Protein AF-A0A838CQZ5-F1 (afdb_monomer)

pLDDT: mean 72.67, std 13.81, range [41.72, 90.94]

Solvent-accessible surface area (backbone atoms only — not comparable to full-atom values): 7497 Å² total; per-residue (Å²): 133,86,82,81,54,63,36,74,70,50,48,55,40,47,57,55,46,54,77,74,40,78,64,41,43,58,59,57,52,49,49,49,51,43,72,65,46,50,76,65,27,34,56,50,44,56,58,45,66,74,73,49,97,62,82,73,80,78,76,72,79,88,81,94,68,66,70,45,80,54,96,91,31,32,27,27,63,72,31,49,52,31,53,54,45,9,44,50,48,21,56,76,68,72,48,93,43,44,47,67,60,30,41,52,33,42,71,71,52,60,54,59,62,46,36,38,72,73,66,66,50,72,88,77,86,130

Structure (mmCIF, N/CA/C/O backbone):
data_AF-A0A838CQZ5-F1
#
_entry.id   AF-A0A838CQZ5-F1
#
loop_
_atom_site.group_PDB
_atom_site.id
_atom_site.type_symbol
_atom_site.label_atom_id
_atom_site.label_alt_id
_atom_site.label_comp_id
_atom_site.label_asym_id
_atom_site.label_entity_id
_atom_site.label_seq_id
_atom_site.pdbx_PDB_ins_code
_atom_site.Cartn_x
_atom_site.Cartn_y
_atom_site.Cartn_z
_atom_site.occupancy
_atom_site.B_iso_or_equiv
_atom_site.auth_seq_id
_atom_site.auth_comp_id
_atom_site.auth_asym_id
_atom_site.auth_atom_id
_atom_site.pdbx_PDB_model_num
ATOM 1 N N . MET A 1 1 ? 10.682 0.689 14.415 1.00 48.06 1 MET A N 1
ATOM 2 C CA . MET A 1 1 ? 9.896 0.577 13.170 1.00 48.06 1 MET A CA 1
ATOM 3 C C . MET A 1 1 ? 8.440 0.573 13.589 1.00 48.06 1 MET A C 1
ATOM 5 O O . MET A 1 1 ? 8.114 -0.228 14.456 1.00 48.06 1 MET A O 1
ATOM 9 N N . ASN A 1 2 ? 7.620 1.506 13.105 1.00 53.88 2 ASN A N 1
ATOM 10 C CA . ASN A 1 2 ? 6.208 1.535 13.495 1.00 53.88 2 ASN A CA 1
ATOM 11 C C . ASN A 1 2 ? 5.466 0.429 12.747 1.00 53.88 2 ASN A C 1
ATOM 13 O O . ASN A 1 2 ? 5.611 0.300 11.535 1.00 53.88 2 ASN A O 1
ATOM 17 N N . GLU A 1 3 ? 4.700 -0.360 13.485 1.00 74.62 3 GLU A N 1
ATOM 18 C CA . GLU A 1 3 ? 3.813 -1.382 12.943 1.00 74.62 3 GLU A CA 1
ATOM 19 C C . GLU A 1 3 ? 2.669 -0.683 12.183 1.00 74.62 3 GLU A C 1
ATOM 21 O O . GLU A 1 3 ? 2.059 0.259 12.699 1.00 74.62 3 GLU A O 1
ATOM 26 N N . PHE A 1 4 ? 2.428 -1.063 10.926 1.00 80.00 4 PHE A N 1
ATOM 27 C CA . PHE A 1 4 ? 1.304 -0.536 10.150 1.00 80.00 4 PHE A CA 1
ATOM 28 C C . PHE A 1 4 ? 0.025 -1.233 10.607 1.00 80.00 4 PHE A C 1
ATOM 30 O O . PHE A 1 4 ? -0.015 -2.456 10.637 1.00 80.00 4 PHE A O 1
ATOM 37 N N . VAL A 1 5 ? -1.027 -0.473 10.918 1.00 85.12 5 VAL A N 1
ATOM 38 C CA . VAL A 1 5 ? -2.341 -1.049 11.230 1.00 85.12 5 VAL A CA 1
ATOM 39 C C . VAL A 1 5 ? -3.172 -1.093 9.951 1.00 85.12 5 VAL A C 1
ATOM 41 O O . VAL A 1 5 ? -3.576 -0.053 9.421 1.00 85.12 5 VAL A O 1
ATOM 44 N N . LEU A 1 6 ? -3.401 -2.305 9.448 1.00 88.75 6 LEU A N 1
ATOM 45 C CA . LEU A 1 6 ? -4.124 -2.561 8.203 1.00 88.75 6 LEU A CA 1
ATOM 46 C C . LEU A 1 6 ? -5.618 -2.842 8.434 1.00 88.75 6 LEU A C 1
ATOM 48 O O . LEU A 1 6 ? -6.008 -3.399 9.464 1.00 88.75 6 LEU A O 1
ATOM 52 N N . THR A 1 7 ? -6.453 -2.515 7.442 1.00 87.94 7 THR A N 1
ATOM 53 C CA . THR A 1 7 ? -7.850 -2.988 7.395 1.00 87.94 7 THR A CA 1
ATOM 54 C C . THR A 1 7 ? -7.910 -4.501 7.170 1.00 87.94 7 THR A C 1
ATOM 56 O O . THR A 1 7 ? -6.975 -5.096 6.634 1.00 87.94 7 THR A O 1
ATOM 59 N N . ASP A 1 8 ? -9.029 -5.144 7.513 1.00 88.62 8 ASP A N 1
ATOM 60 C CA . ASP A 1 8 ? -9.188 -6.594 7.311 1.00 88.62 8 ASP A CA 1
ATOM 61 C C . ASP A 1 8 ? -9.100 -7.001 5.833 1.00 88.62 8 ASP A C 1
ATOM 63 O O . ASP A 1 8 ? -8.509 -8.025 5.498 1.00 88.62 8 ASP A O 1
ATOM 67 N N . ARG A 1 9 ? -9.596 -6.152 4.928 1.00 85.44 9 ARG A N 1
ATOM 68 C CA . ARG A 1 9 ? -9.428 -6.312 3.476 1.00 85.44 9 ARG A CA 1
ATOM 69 C C . ARG A 1 9 ? -7.954 -6.341 3.082 1.00 85.44 9 ARG A C 1
ATOM 71 O O . ARG A 1 9 ? -7.513 -7.220 2.343 1.00 85.44 9 ARG A O 1
ATOM 78 N N . MET A 1 10 ? -7.186 -5.393 3.607 1.00 89.38 10 MET A N 1
ATOM 79 C CA . MET A 1 10 ? -5.774 -5.263 3.290 1.00 89.38 10 MET A CA 1
ATOM 80 C C . MET A 1 10 ? -4.971 -6.432 3.882 1.00 89.38 10 MET A C 1
ATOM 82 O O . MET A 1 10 ? -4.096 -6.965 3.206 1.00 89.38 10 MET A O 1
ATOM 86 N N . LYS A 1 11 ? -5.344 -6.942 5.064 1.00 90.94 11 LYS A N 1
ATOM 87 C CA . LYS A 1 11 ? -4.786 -8.192 5.616 1.00 90.94 11 LYS A CA 1
ATOM 88 C C . LYS A 1 11 ? -5.027 -9.391 4.695 1.00 90.94 11 LYS A C 1
ATOM 90 O O . LYS A 1 11 ? -4.088 -10.131 4.420 1.00 90.94 11 LYS A O 1
ATOM 95 N N . VAL A 1 12 ? -6.231 -9.543 4.134 1.00 90.19 12 VAL A N 1
ATOM 96 C CA . VAL A 1 12 ? -6.527 -10.614 3.159 1.00 90.19 12 VAL A CA 1
ATOM 97 C C . VAL A 1 12 ? -5.640 -10.506 1.913 1.00 90.19 12 VAL A C 1
ATOM 99 O O . VAL A 1 12 ? -5.157 -11.521 1.407 1.00 90.19 12 VAL A O 1
ATOM 102 N N . VAL A 1 13 ? -5.389 -9.293 1.410 1.00 90.12 13 VAL A N 1
ATOM 103 C CA . VAL A 1 13 ? -4.448 -9.081 0.296 1.00 90.12 13 VAL A CA 1
ATOM 104 C C . VAL A 1 13 ? -3.021 -9.476 0.696 1.00 90.12 13 VAL A C 1
ATOM 106 O O . VAL A 1 13 ? -2.360 -10.188 -0.061 1.00 90.12 13 VAL A O 1
ATOM 109 N N . MET A 1 14 ? -2.557 -9.083 1.887 1.00 90.25 14 MET A N 1
ATOM 110 C CA . MET A 1 14 ? -1.230 -9.459 2.394 1.00 90.25 14 MET A CA 1
ATOM 111 C C . MET A 1 14 ? -1.084 -10.981 2.536 1.00 90.25 14 MET A C 1
ATOM 113 O O . MET A 1 14 ? -0.067 -11.540 2.130 1.00 90.25 14 MET A O 1
ATOM 117 N N . GLU A 1 15 ? -2.118 -11.685 3.001 1.00 89.56 15 GLU A N 1
ATOM 118 C CA . GLU A 1 15 ? -2.133 -13.152 3.042 1.00 89.56 15 GLU A CA 1
ATOM 119 C C . GLU A 1 15 ? -2.042 -13.787 1.645 1.00 89.56 15 GLU A C 1
ATOM 121 O O . GLU A 1 15 ? -1.377 -14.812 1.470 1.00 89.56 15 GLU A O 1
ATOM 126 N N . ARG A 1 16 ? -2.704 -13.209 0.629 1.00 89.25 16 ARG A N 1
ATOM 127 C CA . ARG A 1 16 ? -2.587 -13.681 -0.765 1.00 89.25 16 ARG A CA 1
ATOM 128 C C . ARG A 1 16 ? -1.175 -13.483 -1.308 1.00 89.25 16 ARG A C 1
ATOM 130 O O . ARG A 1 16 ? -0.650 -14.401 -1.936 1.00 89.25 16 ARG A O 1
ATOM 137 N N . LEU A 1 17 ? -0.569 -12.329 -1.032 1.00 88.06 17 LEU A N 1
ATOM 138 C CA . LEU A 1 17 ? 0.809 -12.015 -1.408 1.00 88.06 17 LEU A CA 1
ATOM 139 C C . LEU A 1 17 ? 1.801 -12.979 -0.751 1.00 88.06 17 LEU A C 1
ATOM 141 O O . LEU A 1 17 ? 2.639 -13.550 -1.445 1.00 88.06 17 LEU A O 1
ATOM 145 N N . HIS A 1 18 ? 1.637 -13.240 0.549 1.00 85.25 18 HIS A N 1
ATOM 146 C CA . HIS A 1 18 ? 2.492 -14.151 1.312 1.00 85.25 18 HIS A CA 1
ATOM 147 C C . HIS A 1 18 ? 2.541 -15.569 0.725 1.00 85.25 18 HIS A C 1
ATOM 149 O O . HIS A 1 18 ? 3.566 -16.239 0.783 1.00 85.25 18 HIS A O 1
ATOM 155 N N . ARG A 1 19 ? 1.436 -16.038 0.130 1.00 84.25 19 ARG A N 1
ATOM 156 C CA . ARG A 1 19 ? 1.372 -17.359 -0.518 1.00 84.25 19 ARG A CA 1
ATOM 157 C C . ARG A 1 19 ? 2.061 -17.417 -1.884 1.00 84.25 19 ARG A C 1
ATOM 159 O O . ARG A 1 19 ? 2.230 -18.513 -2.412 1.00 84.25 19 ARG A O 1
ATOM 166 N N . ARG A 1 20 ? 2.373 -16.272 -2.494 1.00 79.25 20 ARG A N 1
ATOM 167 C CA . ARG A 1 20 ? 2.824 -16.170 -3.894 1.00 79.25 20 ARG A CA 1
ATOM 168 C C . ARG A 1 20 ? 4.266 -15.715 -4.034 1.00 79.25 20 ARG A C 1
ATOM 170 O O . ARG A 1 20 ? 4.906 -16.079 -5.015 1.00 79.25 20 ARG A O 1
ATOM 177 N N . THR A 1 21 ? 4.760 -14.919 -3.094 1.00 77.56 21 THR A N 1
ATOM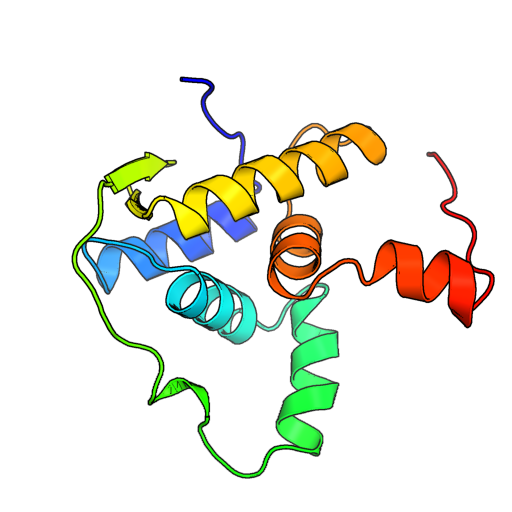 178 C CA . THR A 1 21 ? 6.116 -14.378 -3.138 1.00 77.56 21 THR A CA 1
ATOM 179 C C . THR A 1 21 ? 6.685 -14.224 -1.736 1.00 77.56 21 THR A C 1
ATOM 181 O O . THR A 1 21 ? 5.967 -13.897 -0.791 1.00 77.56 21 THR A O 1
ATOM 184 N N . GLU A 1 22 ? 7.993 -14.433 -1.612 1.00 77.56 22 GLU A N 1
ATOM 185 C CA . GLU A 1 22 ? 8.722 -14.122 -0.384 1.00 77.56 22 GLU A CA 1
ATOM 186 C C . GLU A 1 22 ? 8.892 -12.612 -0.206 1.00 77.56 22 GLU A C 1
ATOM 188 O O . GLU A 1 22 ? 8.859 -12.142 0.927 1.00 77.56 22 GLU A O 1
ATOM 193 N N . VAL A 1 23 ? 9.017 -11.862 -1.311 1.00 76.44 23 VAL A N 1
ATOM 194 C CA . VAL A 1 23 ? 9.210 -10.405 -1.329 1.00 76.44 23 VAL A CA 1
ATOM 195 C C . VAL A 1 23 ? 8.146 -9.740 -2.194 1.00 76.44 23 VAL A C 1
ATOM 197 O O . VAL A 1 23 ? 7.981 -10.050 -3.376 1.00 76.44 23 VAL A O 1
ATOM 200 N N . VAL A 1 24 ? 7.419 -8.798 -1.609 1.00 81.38 24 VAL A N 1
ATOM 201 C CA . VAL A 1 24 ? 6.410 -7.996 -2.293 1.00 81.38 24 VAL A CA 1
ATOM 202 C C . VAL A 1 24 ? 7.048 -6.733 -2.853 1.00 81.38 24 VAL A C 1
ATOM 204 O O . VAL A 1 24 ? 7.706 -5.975 -2.141 1.00 81.38 24 VAL A O 1
ATOM 207 N N . THR A 1 25 ? 6.813 -6.516 -4.142 1.00 78.06 25 THR A N 1
ATOM 208 C CA . THR A 1 25 ? 7.162 -5.298 -4.876 1.00 78.06 25 THR A CA 1
ATOM 209 C C . THR A 1 25 ? 5.900 -4.455 -5.110 1.00 78.06 25 THR A C 1
ATOM 211 O O . THR A 1 25 ? 4.785 -4.993 -5.020 1.00 78.06 25 THR A O 1
ATOM 214 N N . PRO A 1 26 ? 6.021 -3.167 -5.495 1.00 77.12 26 PRO A N 1
ATOM 215 C CA . PRO A 1 26 ? 4.864 -2.292 -5.699 1.00 77.12 26 PRO A CA 1
ATOM 216 C C . PRO A 1 26 ? 3.870 -2.843 -6.718 1.00 77.12 26 PRO A C 1
ATOM 218 O O . PRO A 1 26 ? 2.659 -2.700 -6.574 1.00 77.12 26 PRO A O 1
ATOM 221 N N . MET A 1 27 ? 4.391 -3.524 -7.736 1.00 76.31 27 MET A N 1
ATOM 222 C CA . MET A 1 27 ? 3.585 -4.077 -8.811 1.00 76.31 27 MET A CA 1
ATOM 223 C C . MET A 1 27 ? 2.831 -5.339 -8.402 1.00 76.31 27 MET A C 1
ATOM 225 O O . MET A 1 27 ? 1.671 -5.490 -8.783 1.00 76.31 27 MET A O 1
ATOM 229 N N . PHE A 1 28 ? 3.437 -6.219 -7.597 1.00 78.69 28 PHE A N 1
ATOM 230 C CA . PHE A 1 28 ? 2.709 -7.356 -7.029 1.00 78.69 28 PHE A CA 1
ATOM 231 C C . PHE A 1 28 ? 1.624 -6.891 -6.061 1.00 78.69 28 PHE A C 1
ATOM 233 O O . PHE A 1 28 ? 0.505 -7.401 -6.112 1.00 78.69 28 PHE A O 1
ATOM 240 N N . LEU A 1 29 ? 1.929 -5.884 -5.237 1.00 84.19 29 LEU A N 1
ATOM 241 C CA . LEU A 1 29 ? 0.953 -5.270 -4.344 1.00 84.19 29 LEU A CA 1
ATOM 242 C C . LEU A 1 29 ? -0.216 -4.668 -5.132 1.00 84.19 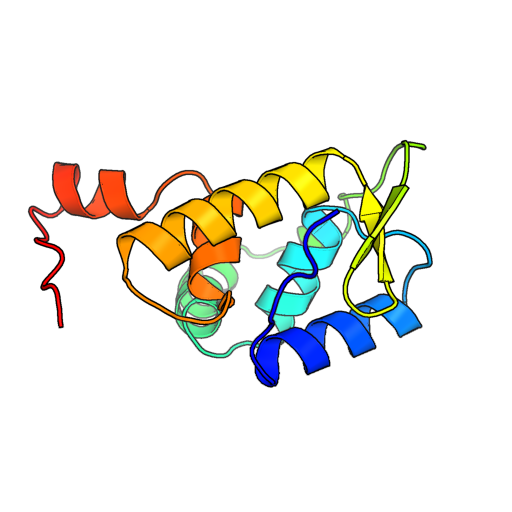29 LEU A C 1
ATOM 244 O O . LEU A 1 29 ? -1.367 -5.001 -4.858 1.00 84.19 29 LEU A O 1
ATOM 248 N N . PHE A 1 30 ? 0.070 -3.848 -6.148 1.00 83.38 30 PHE A N 1
ATOM 249 C CA . PHE A 1 30 ? -0.956 -3.272 -7.017 1.00 83.38 30 PHE A CA 1
ATOM 250 C C . PHE A 1 30 ? -1.813 -4.354 -7.670 1.00 83.38 30 PHE A C 1
ATOM 252 O O . PHE A 1 30 ? -3.035 -4.266 -7.630 1.00 83.38 30 PHE A O 1
ATOM 259 N N . HIS A 1 31 ? -1.187 -5.397 -8.220 1.00 81.69 31 HIS A N 1
ATOM 260 C CA . HIS A 1 31 ? -1.900 -6.500 -8.849 1.00 81.69 31 HIS A CA 1
ATOM 261 C C . HIS A 1 31 ? -2.854 -7.205 -7.872 1.00 81.69 31 HIS A C 1
ATOM 263 O O . HIS A 1 31 ? -4.013 -7.417 -8.207 1.00 81.69 31 HIS A O 1
ATOM 269 N N . GLU A 1 32 ? -2.426 -7.552 -6.657 1.00 86.38 32 GLU A N 1
ATOM 270 C CA . GLU A 1 32 ? -3.296 -8.269 -5.711 1.00 86.38 32 GLU A CA 1
ATOM 271 C C . GLU A 1 32 ? -4.422 -7.402 -5.123 1.00 86.38 32 GLU A C 1
ATOM 273 O O . GLU A 1 32 ? -5.494 -7.938 -4.818 1.00 86.38 32 GLU A O 1
ATOM 278 N N . ILE A 1 33 ? -4.213 -6.085 -4.994 1.00 86.56 33 ILE A N 1
ATOM 279 C CA . ILE A 1 33 ? -5.282 -5.127 -4.658 1.00 86.56 33 ILE A CA 1
ATOM 280 C C . ILE A 1 33 ? -6.245 -4.990 -5.849 1.00 86.56 33 ILE A C 1
ATOM 282 O O . ILE A 1 33 ? -7.459 -5.068 -5.684 1.00 86.56 33 ILE A O 1
ATOM 286 N N . TYR A 1 34 ? -5.716 -4.879 -7.070 1.00 83.25 34 TYR A N 1
ATOM 287 C CA . TYR A 1 34 ? -6.500 -4.810 -8.303 1.00 83.25 34 TYR A CA 1
ATOM 288 C C . TYR A 1 34 ? -7.402 -6.035 -8.495 1.00 83.25 34 TYR A C 1
ATOM 290 O O . TYR A 1 34 ? -8.586 -5.896 -8.802 1.00 83.25 34 TYR A O 1
ATOM 298 N N . GLN A 1 35 ? -6.860 -7.239 -8.282 1.00 79.62 35 GLN A N 1
ATOM 299 C CA . GLN A 1 35 ? -7.607 -8.494 -8.410 1.00 79.62 35 GLN A CA 1
ATOM 300 C C . GLN A 1 35 ? -8.678 -8.672 -7.333 1.00 79.62 35 GLN A C 1
ATOM 302 O O . GLN A 1 35 ? -9.625 -9.423 -7.546 1.00 79.62 35 GLN A O 1
ATOM 307 N N . GLU A 1 36 ? -8.560 -7.997 -6.186 1.00 81.69 36 GLU A N 1
ATOM 308 C CA . GLU A 1 36 ? -9.626 -8.002 -5.185 1.00 81.69 36 GLU A CA 1
ATOM 309 C C . GLU A 1 36 ? -10.928 -7.413 -5.746 1.00 81.69 36 GLU A C 1
ATOM 311 O O . GLU A 1 36 ? -12.009 -7.883 -5.402 1.00 81.69 36 GLU A O 1
ATOM 316 N N . GLY A 1 37 ? -10.821 -6.416 -6.636 1.00 72.38 37 GLY A N 1
ATOM 317 C CA . GLY A 1 37 ? -11.947 -5.886 -7.401 1.00 72.38 37 GLY A CA 1
ATOM 318 C C . GLY A 1 37 ? -13.030 -5.210 -6.557 1.00 72.38 37 GLY A C 1
ATOM 319 O O . GLY A 1 37 ? -14.182 -5.162 -6.983 1.00 72.38 37 GLY A O 1
ATOM 320 N N . THR A 1 38 ? -12.689 -4.700 -5.371 1.00 75.31 38 THR A N 1
ATOM 321 C CA . THR A 1 38 ? -13.608 -3.939 -4.513 1.00 75.31 38 THR A CA 1
ATOM 322 C C . THR A 1 38 ? -13.044 -2.549 -4.184 1.00 75.31 38 THR A C 1
ATOM 324 O O . THR A 1 38 ? -11.906 -2.229 -4.537 1.00 75.31 38 THR A O 1
ATOM 327 N N . GLY A 1 39 ? -13.857 -1.680 -3.570 1.00 77.56 39 GLY A N 1
ATOM 328 C CA . GLY A 1 39 ? -13.453 -0.309 -3.233 1.00 77.56 39 GLY A CA 1
ATOM 329 C C . GLY A 1 39 ? -13.021 0.492 -4.469 1.00 77.56 39 GLY A C 1
ATOM 330 O O . GLY A 1 39 ? -13.607 0.344 -5.541 1.00 77.56 39 GLY A O 1
ATOM 331 N N . ILE A 1 40 ? -11.957 1.292 -4.339 1.00 73.62 40 ILE A N 1
ATOM 332 C CA . ILE A 1 40 ? -11.395 2.083 -5.451 1.00 73.62 40 ILE A CA 1
ATOM 333 C C . ILE A 1 40 ? -10.961 1.198 -6.632 1.00 73.62 40 ILE A C 1
ATOM 335 O O . ILE A 1 40 ? -11.032 1.604 -7.790 1.00 73.62 40 ILE A O 1
ATOM 339 N N . CYS A 1 41 ? -10.538 -0.042 -6.366 1.00 75.56 41 CYS A N 1
ATOM 340 C CA . CYS A 1 41 ? -10.085 -0.948 -7.411 1.00 75.56 41 CYS A CA 1
ATOM 341 C C . CYS A 1 41 ? -11.231 -1.521 -8.239 1.00 75.56 41 CYS A C 1
ATOM 343 O O . CYS A 1 41 ? -10.985 -1.869 -9.387 1.00 75.56 41 CYS A O 1
ATOM 345 N N . ALA A 1 42 ? -12.470 -1.554 -7.738 1.00 73.44 42 ALA A N 1
ATOM 346 C CA . ALA A 1 42 ? -13.628 -1.869 -8.578 1.00 73.44 42 ALA A CA 1
ATOM 347 C C . ALA A 1 42 ? -13.805 -0.821 -9.690 1.00 73.44 42 ALA A C 1
ATOM 349 O O . ALA A 1 42 ? -14.024 -1.174 -10.849 1.00 73.44 42 ALA A O 1
ATOM 350 N N . GLU A 1 43 ? -13.652 0.459 -9.341 1.00 71.44 43 GLU A N 1
ATOM 351 C CA . GLU A 1 43 ? -13.758 1.589 -10.271 1.00 71.44 43 GLU A CA 1
ATOM 352 C C . GLU A 1 43 ? -12.591 1.599 -11.267 1.00 71.44 43 GLU A C 1
ATOM 354 O O . GLU A 1 43 ? -12.798 1.678 -12.480 1.00 71.44 43 GLU A O 1
ATOM 359 N N . VAL A 1 44 ? -11.361 1.436 -10.767 1.00 73.00 44 VAL A N 1
ATOM 360 C CA . VAL A 1 44 ? -10.147 1.364 -11.597 1.00 73.00 44 VAL A CA 1
ATOM 361 C C . VAL A 1 44 ? -10.188 0.157 -12.534 1.00 73.00 44 VAL A C 1
ATOM 363 O O . VAL A 1 44 ? -9.833 0.282 -13.702 1.00 73.00 44 VAL A O 1
ATOM 366 N N . LYS A 1 45 ? -10.660 -1.001 -12.064 1.00 73.12 45 LYS A N 1
ATOM 367 C CA . LYS A 1 45 ? -10.817 -2.211 -12.879 1.00 73.12 45 LYS A CA 1
ATOM 368 C C . LYS A 1 45 ? -11.815 -2.008 -14.008 1.00 73.12 45 LYS A C 1
ATOM 370 O O . LYS A 1 45 ? -11.515 -2.369 -15.139 1.00 73.12 45 LYS A O 1
ATOM 375 N N . TRP A 1 46 ? -12.950 -1.365 -13.736 1.00 65.94 46 TRP A N 1
ATOM 376 C CA . TRP A 1 46 ? -13.918 -0.994 -14.771 1.00 65.94 46 TRP A CA 1
ATOM 377 C C . TRP A 1 46 ? -13.302 -0.094 -15.850 1.00 65.94 46 TRP A C 1
ATOM 379 O O . TRP A 1 46 ? -13.519 -0.309 -17.043 1.00 65.94 46 TRP A O 1
ATOM 389 N N . LEU A 1 47 ? -12.506 0.896 -15.437 1.00 67.00 47 LEU A N 1
ATOM 390 C CA . LEU A 1 47 ? -11.835 1.820 -16.348 1.00 67.00 47 LEU A CA 1
ATOM 391 C C . LEU A 1 47 ? -10.756 1.118 -17.189 1.00 67.00 47 LEU A C 1
ATOM 393 O O . LEU A 1 47 ? -10.716 1.299 -18.405 1.00 67.00 47 LEU A O 1
ATOM 397 N N . ILE A 1 48 ? -9.900 0.317 -16.548 1.00 67.19 48 ILE A N 1
ATOM 398 C CA . ILE A 1 48 ? -8.746 -0.341 -17.171 1.00 67.19 48 ILE A CA 1
ATOM 399 C C . ILE A 1 48 ? -9.179 -1.531 -18.032 1.00 67.19 48 ILE A C 1
ATOM 401 O O . ILE A 1 48 ? -8.824 -1.559 -19.206 1.00 67.19 48 ILE A O 1
ATOM 405 N N . ASP A 1 49 ? -9.966 -2.480 -17.516 1.00 66.50 49 ASP A N 1
ATOM 406 C CA . ASP A 1 49 ? -10.381 -3.669 -18.286 1.00 66.50 49 ASP A CA 1
ATOM 407 C C . ASP A 1 49 ? -11.274 -3.290 -19.485 1.00 66.50 49 ASP A C 1
ATOM 409 O O . ASP A 1 49 ? -11.289 -3.990 -20.494 1.00 66.50 49 ASP A O 1
ATOM 413 N N . GLY A 1 50 ? -11.983 -2.155 -19.416 1.00 60.84 50 GLY A N 1
ATOM 414 C CA . GLY A 1 50 ? -12.745 -1.611 -20.545 1.00 60.84 50 GLY A CA 1
ATOM 415 C C . GLY A 1 50 ? -11.888 -0.997 -21.664 1.00 60.84 50 GLY A C 1
ATOM 416 O O . GLY A 1 50 ? -12.383 -0.840 -22.779 1.00 60.84 50 GLY A O 1
ATOM 417 N N . HIS A 1 51 ? -10.622 -0.653 -21.394 1.00 55.19 51 HIS A N 1
ATOM 418 C CA . HIS A 1 51 ? -9.746 0.081 -22.325 1.00 55.19 51 HIS A CA 1
ATOM 419 C C . HIS A 1 51 ? -8.418 -0.627 -22.639 1.00 55.19 51 HIS A C 1
ATOM 421 O O . HIS A 1 51 ? -7.748 -0.262 -23.607 1.00 55.19 51 HIS A O 1
ATOM 427 N N . VAL A 1 52 ? -8.021 -1.635 -21.860 1.00 53.84 52 VAL A N 1
ATOM 428 C CA . VAL A 1 52 ? -6.739 -2.335 -21.991 1.00 53.84 52 VAL A CA 1
ATOM 429 C C . VAL A 1 52 ? -6.998 -3.792 -22.365 1.00 53.84 52 VAL A C 1
ATOM 431 O O . VAL A 1 52 ? -7.412 -4.606 -21.551 1.00 53.84 52 VAL A O 1
ATOM 434 N N . ASN A 1 53 ? -6.731 -4.131 -23.627 1.00 53.03 53 ASN A N 1
ATOM 435 C CA . ASN A 1 53 ? -7.084 -5.423 -24.230 1.00 53.03 53 ASN A CA 1
ATOM 436 C C . ASN A 1 53 ? -6.001 -6.513 -24.042 1.00 53.03 53 ASN A C 1
ATOM 438 O O . ASN A 1 53 ? -5.943 -7.486 -24.791 1.00 53.03 53 ASN A O 1
ATOM 442 N N . THR A 1 54 ? -5.082 -6.329 -23.088 1.00 52.59 54 THR A N 1
ATOM 443 C CA . THR A 1 54 ? -3.931 -7.220 -22.865 1.00 52.59 54 THR A CA 1
ATOM 444 C C . THR A 1 54 ? -3.610 -7.363 -21.385 1.00 52.59 54 THR A C 1
ATOM 446 O O . THR A 1 54 ? -3.725 -6.405 -20.627 1.00 52.59 54 THR A O 1
ATOM 449 N N . ASP A 1 55 ? -3.133 -8.544 -20.991 1.00 58.38 55 ASP A N 1
ATOM 450 C CA . ASP A 1 55 ? -2.733 -8.877 -19.620 1.00 58.38 55 ASP A CA 1
ATOM 451 C C . ASP A 1 55 ? -1.377 -8.233 -19.268 1.00 58.38 55 ASP A C 1
ATOM 453 O O . ASP A 1 55 ? -0.324 -8.873 -19.234 1.00 58.38 55 ASP A O 1
ATOM 457 N N . TRP A 1 56 ? -1.425 -6.913 -19.089 1.00 57.00 56 TRP A N 1
ATOM 458 C CA . TRP A 1 56 ? -0.301 -6.001 -18.860 1.00 57.00 56 TRP A CA 1
ATOM 459 C C . TRP A 1 56 ? 0.489 -6.322 -17.581 1.00 57.00 56 TRP A C 1
ATOM 461 O O . TRP A 1 56 ? 1.645 -5.925 -17.447 1.00 57.00 56 TRP A O 1
ATOM 471 N N . SER A 1 57 ? -0.111 -7.088 -16.665 1.00 55.22 57 SER A N 1
ATOM 472 C CA . SER A 1 57 ? 0.467 -7.483 -15.378 1.00 55.22 57 SER A CA 1
ATOM 473 C C . SER A 1 57 ? 1.690 -8.413 -15.492 1.00 55.22 57 SER A C 1
ATOM 475 O O . SER A 1 57 ? 2.475 -8.542 -14.555 1.00 55.22 57 SER A O 1
ATOM 477 N N . LYS A 1 58 ? 1.891 -9.046 -16.654 1.00 51.78 58 LYS A N 1
ATOM 478 C CA . LYS A 1 58 ? 2.888 -10.110 -16.868 1.00 51.78 58 LYS A CA 1
ATOM 479 C C . LYS A 1 58 ? 4.347 -9.648 -16.948 1.00 51.78 58 LYS A C 1
ATOM 481 O O . LYS A 1 58 ? 5.240 -10.489 -16.948 1.00 51.78 58 LYS A O 1
ATOM 486 N N . HIS A 1 59 ? 4.608 -8.345 -17.028 1.00 48.31 59 HIS A N 1
ATOM 487 C CA . HIS A 1 59 ? 5.935 -7.799 -17.356 1.00 48.31 59 HIS A CA 1
ATOM 488 C C . HIS A 1 59 ? 6.675 -7.153 -16.172 1.00 48.31 59 HIS A C 1
ATOM 490 O O . HIS A 1 59 ? 7.636 -6.418 -16.373 1.00 48.31 59 HIS A O 1
ATOM 496 N N . LEU A 1 60 ? 6.225 -7.382 -14.938 1.00 52.47 60 LEU A N 1
ATOM 497 C CA . LEU A 1 60 ? 6.513 -6.485 -13.812 1.00 52.47 60 LEU A CA 1
ATOM 498 C C . LEU A 1 60 ? 7.545 -7.010 -12.803 1.00 52.47 60 LEU A C 1
ATOM 500 O O . LEU A 1 60 ? 7.450 -6.716 -11.613 1.00 52.47 60 LEU A O 1
ATOM 504 N N . ILE A 1 61 ? 8.533 -7.779 -13.255 1.00 49.19 61 ILE A N 1
ATOM 505 C CA . ILE A 1 61 ? 9.529 -8.390 -12.367 1.00 49.19 61 ILE A CA 1
ATOM 506 C C . ILE A 1 61 ? 10.919 -7.889 -12.755 1.00 49.19 61 ILE A C 1
ATOM 508 O O . ILE A 1 61 ? 11.369 -8.247 -13.837 1.00 49.19 61 ILE A O 1
ATOM 512 N N . ASP A 1 62 ? 11.580 -7.105 -11.885 1.00 47.94 62 ASP A N 1
ATOM 513 C CA . ASP A 1 62 ? 12.981 -7.386 -11.520 1.00 47.94 62 ASP A CA 1
ATOM 514 C C . ASP A 1 62 ? 13.566 -6.575 -10.332 1.00 47.94 62 ASP A C 1
ATOM 516 O O . ASP A 1 62 ? 13.214 -5.410 -10.105 1.00 47.94 62 ASP A O 1
ATOM 520 N N . ASN A 1 63 ? 14.590 -7.203 -9.731 1.00 45.59 63 ASN A N 1
ATOM 521 C CA . ASN A 1 63 ? 15.692 -6.757 -8.854 1.00 45.59 63 ASN A CA 1
ATOM 522 C C . ASN A 1 63 ? 15.633 -7.027 -7.338 1.00 45.59 63 ASN A C 1
ATOM 524 O O . ASN A 1 63 ? 14.708 -6.628 -6.632 1.00 45.59 63 ASN A O 1
ATOM 528 N N . GLU A 1 64 ? 16.737 -7.617 -6.856 1.00 50.56 64 GLU A N 1
ATOM 529 C CA . GLU A 1 64 ? 17.121 -7.777 -5.450 1.00 50.56 64 GLU A CA 1
ATOM 530 C C . GLU A 1 64 ? 17.275 -6.421 -4.756 1.00 50.56 64 GLU A C 1
ATOM 532 O O . GLU A 1 64 ? 17.912 -5.496 -5.271 1.00 50.56 64 GLU A O 1
ATOM 537 N N . ARG A 1 65 ? 16.673 -6.299 -3.573 1.00 62.84 65 ARG A N 1
ATOM 538 C CA . ARG A 1 65 ? 16.628 -5.074 -2.770 1.00 62.84 65 ARG A CA 1
ATOM 539 C C . ARG A 1 65 ? 16.602 -5.438 -1.291 1.00 62.84 65 ARG A C 1
ATOM 541 O O . ARG A 1 65 ? 16.256 -6.561 -0.934 1.00 62.84 65 ARG A O 1
ATOM 548 N N . GLU A 1 66 ? 16.944 -4.482 -0.432 1.00 69.12 66 GLU A N 1
ATOM 549 C CA . GLU A 1 66 ? 16.660 -4.599 1.000 1.00 69.12 66 GLU A CA 1
ATOM 550 C C . GLU A 1 66 ? 15.161 -4.829 1.231 1.00 69.12 66 GLU A C 1
ATOM 552 O O . GLU A 1 66 ? 14.324 -4.351 0.458 1.00 69.12 66 GLU A O 1
ATOM 557 N N . VAL A 1 67 ? 14.836 -5.588 2.281 1.00 73.69 67 VAL A N 1
ATOM 558 C CA . VAL A 1 67 ? 13.470 -6.022 2.579 1.00 73.69 67 VAL A CA 1
ATOM 559 C C . VAL A 1 67 ? 13.092 -5.782 4.036 1.00 73.69 67 VAL A C 1
ATOM 561 O O . VAL A 1 67 ? 13.895 -5.972 4.950 1.00 73.69 67 VAL A O 1
ATOM 564 N N . TRP A 1 68 ? 11.833 -5.420 4.258 1.00 79.62 68 TRP A N 1
ATOM 565 C CA . TRP A 1 68 ? 11.256 -5.124 5.570 1.00 79.62 68 TRP A CA 1
ATOM 566 C C . TRP A 1 68 ? 10.017 -5.972 5.814 1.00 79.62 68 TRP A C 1
ATOM 568 O O . TRP A 1 68 ? 9.261 -6.226 4.887 1.00 79.62 68 TRP A O 1
ATOM 578 N N . ARG A 1 69 ? 9.765 -6.387 7.061 1.00 80.69 69 ARG A N 1
ATOM 579 C CA . ARG A 1 69 ? 8.568 -7.171 7.400 1.00 80.69 69 ARG A CA 1
ATOM 580 C C . ARG A 1 69 ? 7.399 -6.262 7.789 1.00 80.69 69 ARG A C 1
ATOM 582 O O . ARG A 1 69 ? 7.512 -5.514 8.757 1.00 80.69 69 ARG A O 1
ATOM 589 N N . VAL A 1 70 ? 6.277 -6.390 7.086 1.00 77.50 70 VAL A N 1
ATOM 590 C CA . VAL A 1 70 ? 4.993 -5.735 7.377 1.00 77.50 70 VAL A CA 1
ATOM 591 C C . VAL A 1 70 ? 3.901 -6.802 7.380 1.00 77.50 70 VAL A C 1
ATOM 593 O O . VAL A 1 70 ? 3.736 -7.502 6.385 1.00 77.50 70 VAL A O 1
ATOM 596 N N . GLU A 1 71 ? 3.188 -6.963 8.502 1.00 80.31 71 GLU A N 1
ATOM 597 C CA . GLU A 1 71 ? 2.078 -7.933 8.649 1.00 80.31 71 GLU A CA 1
ATOM 598 C C . GLU A 1 71 ? 2.459 -9.350 8.172 1.00 80.31 71 GLU A C 1
ATOM 600 O O . GLU A 1 71 ? 1.754 -10.017 7.421 1.00 80.31 71 GLU A O 1
ATOM 605 N N . GLY A 1 72 ? 3.657 -9.797 8.565 1.00 77.69 72 GLY A N 1
ATOM 606 C CA . GLY A 1 72 ? 4.191 -11.116 8.213 1.00 77.69 72 GLY A CA 1
ATOM 607 C C . GLY A 1 72 ? 4.855 -11.220 6.834 1.00 77.69 72 GLY A C 1
ATOM 608 O O . GLY A 1 72 ? 5.583 -12.187 6.604 1.00 77.69 72 GLY A O 1
ATOM 609 N N . VAL A 1 73 ? 4.717 -10.222 5.960 1.00 77.75 73 VAL A N 1
ATOM 610 C CA . VAL A 1 73 ? 5.220 -10.237 4.575 1.00 77.75 73 VAL A CA 1
ATOM 611 C C . VAL A 1 73 ? 6.479 -9.384 4.431 1.00 77.75 73 VAL A C 1
ATOM 613 O O . VAL A 1 73 ? 6.559 -8.319 5.036 1.00 77.75 73 VAL A O 1
ATOM 616 N N . LEU A 1 74 ? 7.471 -9.833 3.653 1.00 82.44 74 LEU A N 1
ATOM 617 C CA . LEU A 1 74 ? 8.635 -9.003 3.332 1.00 82.44 74 LEU A CA 1
ATOM 618 C C . LEU A 1 74 ? 8.299 -8.087 2.147 1.00 82.44 74 LEU A C 1
ATOM 620 O O . LEU A 1 74 ? 7.770 -8.557 1.145 1.00 82.44 74 LEU A O 1
ATOM 624 N N . ILE A 1 75 ? 8.595 -6.795 2.248 1.00 80.44 75 ILE A N 1
ATOM 625 C CA . ILE A 1 75 ? 8.373 -5.781 1.207 1.00 80.44 75 ILE A CA 1
ATOM 626 C C . ILE A 1 75 ? 9.691 -5.066 0.891 1.00 80.44 75 ILE A C 1
ATOM 628 O O . ILE A 1 75 ? 10.508 -4.887 1.794 1.00 80.44 75 ILE A O 1
ATOM 632 N N . ASP A 1 76 ? 9.911 -4.661 -0.360 1.00 77.19 76 ASP A N 1
ATOM 633 C CA . ASP A 1 76 ? 11.112 -3.908 -0.758 1.00 77.19 76 ASP A CA 1
ATOM 634 C C . ASP A 1 76 ? 11.035 -2.406 -0.402 1.00 77.19 76 ASP A C 1
ATOM 636 O O . ASP A 1 76 ? 9.998 -1.896 0.028 1.00 77.19 76 ASP A O 1
ATOM 640 N N . SER A 1 77 ? 12.146 -1.680 -0.574 1.00 75.25 77 SER A N 1
ATOM 641 C CA . SER A 1 77 ? 12.249 -0.259 -0.183 1.00 75.25 77 SER A CA 1
ATOM 642 C C . SER A 1 77 ? 11.233 0.630 -0.915 1.00 75.25 77 SER A C 1
ATOM 644 O O . SER A 1 77 ? 10.546 1.409 -0.251 1.00 75.25 77 SER A O 1
ATOM 646 N N . PRO A 1 78 ? 11.047 0.494 -2.244 1.00 71.56 78 PRO A N 1
ATOM 647 C CA . PRO A 1 78 ? 9.987 1.208 -2.952 1.00 71.56 78 PRO A CA 1
ATOM 648 C C . PRO A 1 78 ? 8.583 0.913 -2.423 1.00 71.56 78 PRO A C 1
ATOM 650 O O . PRO A 1 78 ? 7.781 1.834 -2.281 1.00 71.56 78 PRO A O 1
ATOM 653 N N . THR A 1 79 ? 8.278 -0.345 -2.095 1.00 78.31 79 THR A N 1
ATOM 654 C CA . THR A 1 79 ? 6.976 -0.705 -1.514 1.00 78.31 79 THR A CA 1
ATOM 655 C C . THR A 1 79 ? 6.797 -0.085 -0.134 1.00 78.31 79 THR A C 1
ATOM 657 O O . THR A 1 79 ? 5.720 0.424 0.171 1.00 78.31 79 THR A O 1
ATOM 660 N N . LEU A 1 80 ? 7.846 -0.069 0.693 1.00 83.88 80 LEU A N 1
ATOM 661 C CA . LEU A 1 80 ? 7.805 0.590 1.996 1.00 83.88 80 LEU A CA 1
ATOM 662 C C . LEU A 1 80 ? 7.517 2.091 1.854 1.00 83.88 80 LEU A C 1
ATOM 664 O O . LEU A 1 80 ? 6.648 2.599 2.558 1.00 83.88 80 LEU A O 1
ATOM 668 N N . ALA A 1 81 ? 8.164 2.776 0.906 1.00 79.00 81 ALA A N 1
ATOM 669 C CA . ALA A 1 81 ? 7.921 4.195 0.637 1.00 79.00 81 ALA A CA 1
ATOM 670 C C . ALA A 1 81 ? 6.456 4.475 0.246 1.00 79.00 81 ALA A C 1
ATOM 672 O O . ALA A 1 81 ? 5.863 5.449 0.705 1.00 79.00 81 ALA A O 1
ATOM 673 N N . ILE A 1 82 ? 5.832 3.583 -0.529 1.00 84.50 82 ILE A N 1
ATOM 674 C CA . ILE A 1 82 ? 4.400 3.664 -0.859 1.00 84.50 82 ILE A CA 1
ATOM 675 C C . ILE A 1 82 ? 3.526 3.527 0.390 1.00 84.50 82 ILE A C 1
ATOM 677 O O . ILE A 1 82 ? 2.560 4.272 0.540 1.00 84.50 82 ILE A O 1
ATOM 681 N N . PHE A 1 83 ? 3.837 2.596 1.296 1.00 86.19 83 PHE A N 1
ATOM 682 C CA . PHE A 1 83 ? 3.097 2.460 2.554 1.00 86.19 83 PHE A CA 1
ATOM 683 C C . PHE A 1 83 ? 3.289 3.672 3.475 1.00 86.19 83 PHE A C 1
ATOM 685 O O . PHE A 1 83 ? 2.348 4.073 4.165 1.00 86.19 83 PHE A O 1
ATOM 692 N N . GLU A 1 84 ? 4.474 4.283 3.483 1.00 86.69 84 GLU A N 1
ATOM 693 C CA . GLU A 1 84 ? 4.726 5.522 4.221 1.00 86.69 84 GLU A CA 1
ATOM 694 C C . GLU A 1 84 ? 3.913 6.699 3.667 1.00 86.69 84 GLU A C 1
ATOM 696 O O . GLU A 1 84 ? 3.301 7.427 4.454 1.00 86.69 84 GLU A O 1
ATOM 701 N N . GLU A 1 85 ? 3.816 6.830 2.342 1.00 83.31 85 GLU A N 1
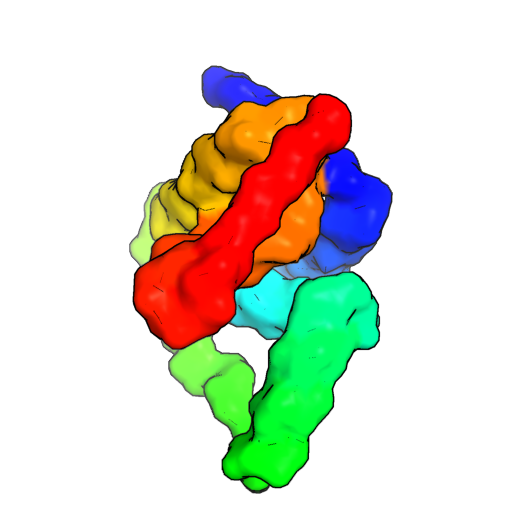ATOM 702 C CA . GLU A 1 85 ? 2.972 7.834 1.683 1.00 83.31 85 GLU A CA 1
ATOM 703 C C . GLU A 1 85 ? 1.476 7.556 1.913 1.00 83.31 85 GLU A C 1
ATOM 705 O O . GLU A 1 85 ? 0.707 8.431 2.306 1.00 83.31 85 GLU A O 1
ATOM 710 N N . ALA A 1 86 ? 1.045 6.298 1.804 1.00 85.44 86 ALA A N 1
ATOM 711 C CA . ALA A 1 86 ? -0.323 5.897 2.125 1.00 85.44 86 ALA A CA 1
ATOM 712 C C . ALA A 1 86 ? -0.692 6.198 3.591 1.00 85.44 86 ALA A C 1
ATOM 714 O O . ALA A 1 86 ? -1.834 6.554 3.895 1.00 85.44 86 ALA A O 1
ATOM 715 N N . ARG A 1 87 ? 0.269 6.098 4.515 1.00 87.81 87 ARG A N 1
ATOM 716 C CA . ARG A 1 87 ? 0.094 6.510 5.912 1.00 87.81 87 ARG A CA 1
ATOM 717 C C . ARG A 1 87 ? -0.029 8.032 6.049 1.00 87.81 87 ARG A C 1
ATOM 719 O O . ARG A 1 87 ? -0.820 8.479 6.876 1.00 87.81 87 ARG A O 1
ATOM 726 N N . SER A 1 88 ? 0.696 8.817 5.250 1.00 85.69 88 SER A N 1
ATOM 727 C CA . SER A 1 88 ? 0.511 10.275 5.166 1.00 85.69 88 SER A CA 1
ATOM 728 C C . SER A 1 88 ? -0.918 10.620 4.722 1.00 85.69 88 SER A C 1
ATOM 730 O O . SER A 1 88 ? -1.612 11.377 5.404 1.00 85.69 88 SER A O 1
ATOM 732 N N . HIS A 1 89 ? -1.425 9.965 3.668 1.00 81.25 89 HIS A N 1
ATOM 733 C CA . HIS A 1 89 ? -2.824 10.100 3.240 1.00 81.25 89 HIS A CA 1
ATOM 734 C C . HIS A 1 89 ? -3.805 9.731 4.362 1.00 81.25 89 HIS A C 1
ATOM 736 O O . HIS A 1 89 ? -4.705 10.506 4.679 1.00 81.25 89 HIS A O 1
ATOM 742 N N . MET A 1 90 ? -3.604 8.584 5.015 1.00 86.31 90 MET A N 1
ATOM 743 C CA . MET A 1 90 ? -4.421 8.143 6.149 1.00 86.31 90 MET A CA 1
ATOM 744 C C . MET A 1 90 ? -4.491 9.204 7.260 1.00 86.31 90 MET A C 1
ATOM 746 O O . MET A 1 90 ? -5.580 9.510 7.748 1.00 86.31 90 MET A O 1
ATOM 750 N N . GLN A 1 91 ? -3.345 9.786 7.635 1.00 85.31 91 GLN A N 1
ATOM 751 C CA . GLN A 1 91 ? -3.264 10.853 8.636 1.00 85.31 91 GLN A CA 1
ATOM 752 C C . GLN A 1 91 ? -3.982 12.127 8.173 1.00 85.31 91 GLN A C 1
ATOM 754 O O . GLN A 1 91 ? -4.729 12.712 8.956 1.00 85.31 91 GLN A O 1
ATOM 759 N N . ARG A 1 92 ? -3.823 12.523 6.900 1.00 78.62 92 ARG A N 1
ATOM 760 C CA . ARG A 1 92 ? -4.526 13.669 6.289 1.00 78.62 92 ARG A CA 1
ATOM 761 C C . ARG A 1 92 ? -6.048 13.512 6.360 1.00 78.62 92 ARG A C 1
ATOM 763 O O . ARG A 1 92 ? -6.745 14.501 6.563 1.00 78.62 92 ARG A O 1
ATOM 770 N N . TYR A 1 93 ? -6.555 12.285 6.236 1.00 76.44 93 TYR A N 1
ATOM 771 C CA . TYR A 1 93 ? -7.984 11.967 6.327 1.00 76.44 93 TYR A CA 1
ATOM 772 C C . TYR A 1 93 ? -8.481 11.651 7.746 1.00 76.44 93 TYR A C 1
ATOM 774 O O . TYR A 1 93 ? -9.651 11.308 7.908 1.00 76.44 93 TYR A O 1
ATOM 782 N N . GLY A 1 94 ? -7.626 11.739 8.772 1.00 79.94 94 GLY A N 1
ATOM 783 C CA . GLY A 1 94 ? -8.000 11.438 10.160 1.00 79.94 94 GLY A CA 1
ATOM 784 C C . GLY A 1 94 ? -8.381 9.973 10.404 1.00 79.94 94 GLY A C 1
ATOM 785 O O . GLY A 1 94 ? -9.056 9.663 11.384 1.00 79.94 94 GLY A O 1
ATOM 786 N N . GLN A 1 95 ? -7.980 9.064 9.516 1.00 79.00 95 GLN A N 1
ATOM 787 C CA . GLN A 1 95 ? -8.319 7.648 9.618 1.00 79.00 95 GLN A CA 1
ATOM 788 C C . GLN A 1 95 ? -7.298 6.904 10.489 1.00 79.00 95 GLN A C 1
ATOM 790 O O . GLN A 1 95 ? -6.120 7.250 10.533 1.00 79.00 95 GLN A O 1
ATOM 795 N N . LEU A 1 96 ? -7.747 5.865 11.199 1.00 85.38 96 LEU A N 1
ATOM 796 C CA . LEU A 1 96 ? -6.900 5.103 12.130 1.00 85.38 96 LEU A CA 1
ATOM 797 C C . LEU A 1 96 ? -6.106 3.971 11.458 1.00 85.38 96 LEU A C 1
ATOM 799 O O . LEU A 1 96 ? -5.202 3.414 12.077 1.00 85.38 96 LEU A O 1
ATOM 803 N N . GLN A 1 97 ? -6.468 3.598 10.229 1.00 86.94 97 GLN A N 1
ATOM 804 C CA . GLN A 1 97 ? -5.919 2.443 9.518 1.00 86.94 97 GLN A CA 1
ATOM 805 C C . GLN A 1 97 ? -5.623 2.777 8.061 1.00 86.94 97 GLN A C 1
ATOM 807 O O . GLN A 1 97 ? -6.367 3.521 7.416 1.00 86.94 97 GLN A O 1
ATOM 812 N N . VAL A 1 98 ? -4.561 2.179 7.522 1.00 84.44 98 VAL A N 1
ATOM 813 C CA . VAL A 1 98 ? -4.250 2.296 6.096 1.00 84.44 98 VAL A CA 1
ATOM 814 C C . VAL A 1 98 ? -5.241 1.440 5.311 1.00 84.44 98 VAL A C 1
ATOM 816 O O . VAL A 1 98 ? -5.322 0.229 5.516 1.00 84.44 98 VAL A O 1
ATOM 819 N N . GLN A 1 99 ? -5.985 2.082 4.410 1.00 86.81 99 GLN A N 1
ATOM 820 C CA . GLN A 1 99 ? -6.926 1.436 3.496 1.00 86.81 99 GLN A CA 1
ATOM 821 C C . GLN A 1 99 ? -6.325 1.325 2.093 1.00 86.81 99 GLN A C 1
ATOM 823 O O . GLN A 1 99 ? -5.419 2.082 1.730 1.00 86.81 99 GLN A O 1
ATOM 828 N N . GLU A 1 100 ? -6.879 0.439 1.269 1.00 85.12 100 GLU A N 1
ATOM 829 C CA . GLU A 1 100 ? -6.452 0.228 -0.115 1.00 85.12 100 GLU A CA 1
ATOM 830 C C . GLU A 1 100 ? -6.503 1.516 -0.949 1.00 85.12 100 GLU A C 1
ATOM 832 O O . GLU A 1 100 ? -5.608 1.759 -1.753 1.00 85.12 100 GLU A O 1
ATOM 837 N N . GLY A 1 101 ? -7.476 2.400 -0.688 1.00 81.81 101 GLY A N 1
ATOM 838 C CA . GLY A 1 101 ? -7.581 3.706 -1.343 1.00 81.81 101 GLY A CA 1
ATOM 839 C C . GLY A 1 101 ? -6.322 4.561 -1.191 1.00 81.81 101 GLY A C 1
ATOM 840 O O . GLY A 1 101 ? -5.864 5.170 -2.156 1.00 81.81 101 GLY A O 1
ATOM 841 N N . HIS A 1 102 ? -5.708 4.555 -0.006 1.00 85.19 102 HIS A N 1
ATOM 842 C CA . HIS A 1 102 ? -4.480 5.306 0.251 1.00 85.19 102 HIS A CA 1
ATOM 843 C C . HIS A 1 102 ? -3.274 4.711 -0.473 1.00 85.19 102 HIS A C 1
ATOM 845 O O . HIS A 1 102 ? -2.442 5.460 -0.982 1.00 85.19 102 HIS A O 1
ATOM 851 N N . VAL A 1 103 ? -3.192 3.377 -0.514 1.00 85.62 103 VAL A N 1
ATOM 852 C CA . VAL A 1 103 ? -2.107 2.634 -1.167 1.00 85.62 103 VAL A CA 1
ATOM 853 C C . VAL A 1 103 ? -2.175 2.825 -2.679 1.00 85.62 103 VAL A C 1
ATOM 855 O O . VAL A 1 103 ? -1.164 3.129 -3.300 1.00 85.62 103 VAL A O 1
ATOM 858 N N . ILE A 1 104 ? -3.370 2.741 -3.267 1.00 81.75 104 ILE A N 1
ATOM 859 C CA . ILE A 1 104 ? -3.600 3.011 -4.692 1.00 81.75 104 ILE A CA 1
ATOM 860 C C . ILE A 1 104 ? -3.299 4.473 -5.031 1.00 81.75 104 ILE A C 1
ATOM 862 O O . ILE A 1 104 ? -2.631 4.744 -6.025 1.00 81.75 104 ILE A O 1
ATOM 866 N N . SER A 1 105 ? -3.725 5.412 -4.182 1.00 76.81 105 SER A N 1
ATOM 867 C CA . SER A 1 105 ? -3.403 6.836 -4.333 1.00 76.81 105 SER A CA 1
ATOM 868 C C . SER A 1 105 ? -1.891 7.095 -4.327 1.00 76.81 105 SER A C 1
ATOM 870 O O . SER A 1 105 ? -1.397 7.860 -5.149 1.00 76.81 105 SER A O 1
ATOM 872 N N . ALA A 1 106 ? -1.149 6.441 -3.429 1.00 80.25 106 ALA A N 1
ATOM 873 C CA . ALA A 1 106 ? 0.308 6.543 -3.357 1.00 80.25 106 ALA A CA 1
ATOM 874 C C . ALA A 1 106 ? 1.013 5.856 -4.544 1.00 80.25 106 ALA A C 1
ATOM 876 O O . ALA A 1 106 ? 1.983 6.388 -5.072 1.00 80.25 106 ALA A O 1
ATOM 877 N N . LEU A 1 107 ? 0.507 4.702 -4.995 1.00 76.19 107 LEU A N 1
ATOM 878 C CA . LEU A 1 107 ? 1.036 3.952 -6.142 1.00 76.19 107 LEU A CA 1
ATOM 879 C C . LEU A 1 107 ? 0.906 4.710 -7.466 1.00 76.19 107 LEU A C 1
ATOM 881 O O . LEU A 1 107 ? 1.816 4.663 -8.289 1.00 76.19 107 LEU A O 1
ATOM 885 N N . LEU A 1 108 ? -0.237 5.358 -7.695 1.00 71.25 108 LEU A N 1
ATOM 886 C CA . LEU A 1 108 ? -0.554 5.997 -8.976 1.00 71.25 108 LEU A CA 1
ATOM 887 C C . LEU A 1 108 ? -0.052 7.446 -9.079 1.00 71.25 108 LEU A C 1
ATOM 889 O O . LEU A 1 108 ? -0.093 8.019 -10.166 1.00 71.25 108 LEU A O 1
ATOM 893 N N . GLY A 1 109 ? 0.443 8.021 -7.977 1.00 64.00 109 GLY A N 1
ATOM 894 C CA . GLY A 1 109 ? 0.699 9.456 -7.864 1.00 64.00 109 GLY A CA 1
ATOM 895 C C . GLY A 1 109 ? -0.617 10.226 -7.724 1.00 64.00 109 GLY A C 1
ATOM 896 O O . GLY A 1 109 ? -1.587 9.936 -8.420 1.00 64.00 109 GLY A O 1
ATOM 897 N N . GLU A 1 110 ? -0.666 11.168 -6.778 1.00 56.84 110 GLU A N 1
ATOM 898 C CA . GLU A 1 110 ? -1.898 11.732 -6.206 1.00 56.84 110 GLU A CA 1
ATOM 899 C C . GLU A 1 110 ? -3.093 11.907 -7.179 1.00 56.84 110 GLU A C 1
ATOM 901 O O . GLU A 1 110 ? -3.175 12.896 -7.916 1.00 56.84 110 GLU A O 1
ATOM 906 N N . PRO A 1 111 ? -4.121 11.040 -7.085 1.00 55.97 111 PRO A N 1
ATOM 907 C CA . PRO A 1 111 ? -5.445 11.319 -7.621 1.00 55.97 111 PRO A CA 1
ATOM 908 C C . PRO A 1 111 ? -6.082 12.507 -6.894 1.00 55.97 111 PRO A C 1
ATOM 910 O O . PRO A 1 111 ? -6.876 13.225 -7.481 1.00 55.97 111 PRO A O 1
ATOM 913 N N . ILE A 1 112 ? -5.745 12.735 -5.620 1.00 53.00 112 ILE A N 1
ATOM 914 C CA . ILE A 1 112 ? -6.367 13.757 -4.768 1.00 53.00 112 ILE A CA 1
ATOM 915 C C . ILE A 1 112 ? -6.006 15.158 -5.240 1.00 53.00 112 ILE A C 1
ATOM 917 O O . ILE A 1 112 ? -6.918 15.916 -5.549 1.00 53.00 112 ILE A O 1
ATOM 921 N N . GLU A 1 113 ? -4.718 15.485 -5.390 1.00 53.88 113 GLU A N 1
ATOM 922 C CA . GLU A 1 113 ? -4.325 16.743 -6.026 1.00 53.88 113 GLU A CA 1
ATOM 923 C C . GLU A 1 113 ? -4.918 16.882 -7.434 1.00 53.88 113 GLU A C 1
ATOM 925 O O . GLU A 1 113 ? -5.343 17.975 -7.806 1.00 53.88 113 GLU A O 1
ATOM 930 N N . PHE A 1 114 ? -5.005 15.796 -8.213 1.00 55.09 114 PHE A N 1
ATOM 931 C CA . PHE A 1 114 ? -5.684 15.816 -9.509 1.00 55.09 114 PHE A CA 1
ATOM 932 C C . PHE A 1 114 ? -7.178 16.160 -9.376 1.00 55.09 114 PHE A C 1
ATOM 934 O O . PHE A 1 114 ? -7.657 17.024 -10.101 1.00 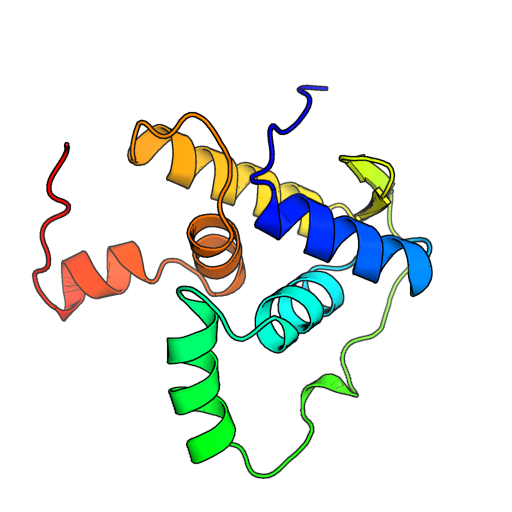55.09 114 PHE A O 1
ATOM 941 N N . TYR A 1 115 ? -7.932 15.566 -8.451 1.00 54.09 115 TYR A N 1
ATOM 942 C CA . TYR A 1 115 ? -9.357 15.856 -8.257 1.00 54.09 115 TYR A CA 1
ATOM 943 C C . TYR A 1 115 ? -9.588 17.244 -7.631 1.00 54.09 115 TYR A C 1
ATOM 945 O O . TYR A 1 115 ? -10.516 17.953 -8.031 1.00 54.09 115 TYR A O 1
ATOM 953 N N . GLU A 1 116 ? -8.734 17.677 -6.703 1.00 55.03 116 GLU A N 1
ATOM 954 C CA . GLU A 1 116 ? -8.772 19.017 -6.107 1.00 55.03 116 GLU A CA 1
ATOM 955 C C . GLU A 1 116 ? -8.478 20.095 -7.167 1.00 55.03 116 GLU A C 1
ATOM 957 O O . GLU A 1 116 ? -9.217 21.078 -7.271 1.00 55.03 116 GLU A O 1
ATOM 962 N N . LYS A 1 117 ? -7.448 19.897 -8.005 1.00 52.28 117 LYS A N 1
ATOM 963 C CA . LYS A 1 117 ? -7.018 20.872 -9.027 1.00 52.28 117 LYS A CA 1
ATOM 964 C C . LYS A 1 117 ? -7.870 20.815 -10.298 1.00 52.28 117 LYS A C 1
ATOM 966 O O . LYS A 1 117 ? -8.281 21.859 -10.802 1.00 52.28 117 LYS A O 1
ATOM 971 N N . THR A 1 118 ? -8.156 19.622 -10.812 1.00 47.94 118 THR A N 1
ATOM 972 C CA . THR A 1 118 ? -8.847 19.414 -12.098 1.00 47.94 118 THR A CA 1
ATOM 973 C C . THR A 1 118 ? -10.364 19.402 -11.944 1.00 47.94 118 THR A C 1
ATOM 975 O O . THR A 1 118 ? -11.071 19.999 -12.755 1.00 47.94 118 THR A O 1
ATOM 978 N N . CYS A 1 119 ? -10.889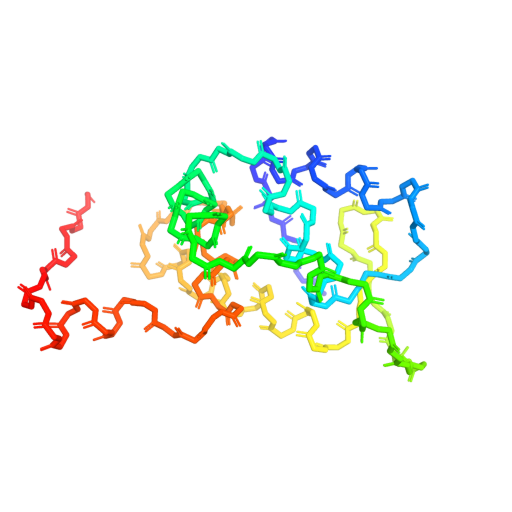 18.760 -10.896 1.00 48.69 119 CYS A N 1
ATOM 979 C CA . CYS A 1 119 ? -12.334 18.578 -10.711 1.00 48.69 119 CYS A CA 1
ATOM 980 C C . CYS A 1 119 ? -12.957 19.570 -9.716 1.00 48.69 119 CYS A C 1
ATOM 982 O O . CYS A 1 119 ? -14.171 19.537 -9.517 1.00 48.69 119 CYS A O 1
ATOM 984 N N . LYS A 1 120 ? -12.158 20.460 -9.103 1.00 50.94 120 LYS A N 1
ATOM 985 C CA . LYS A 1 120 ? -12.582 21.376 -8.022 1.00 50.94 120 LYS A CA 1
ATOM 986 C C . LYS A 1 120 ? -13.257 20.649 -6.855 1.00 50.94 120 LYS A C 1
ATOM 988 O O . LYS A 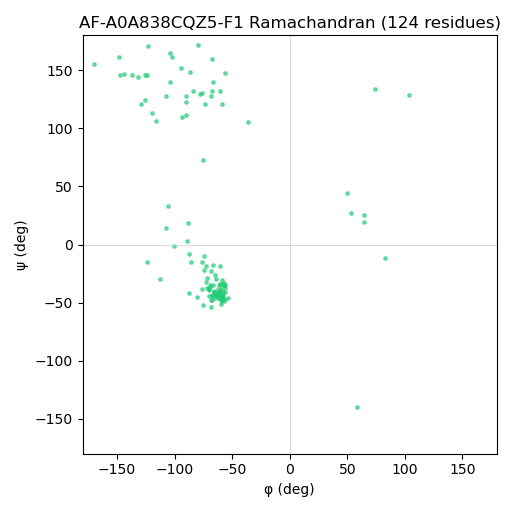1 120 ? -14.105 21.225 -6.167 1.00 50.94 120 LYS A O 1
ATOM 993 N N . ALA A 1 121 ? -12.912 19.382 -6.648 1.00 51.75 121 ALA A N 1
ATOM 994 C CA . ALA A 1 121 ? -13.411 18.626 -5.518 1.00 51.75 121 ALA A CA 1
ATOM 995 C C . ALA A 1 121 ? -12.845 19.233 -4.226 1.00 51.75 121 ALA A C 1
ATOM 997 O O . ALA A 1 121 ? -11.685 19.639 -4.177 1.00 51.75 121 ALA A O 1
ATOM 998 N N . LYS A 1 122 ? -13.665 19.315 -3.178 1.00 51.59 122 LYS A N 1
ATOM 999 C CA . LYS A 1 122 ? -13.195 19.626 -1.827 1.00 51.59 122 LYS A CA 1
ATOM 1000 C C . LYS A 1 122 ? -13.277 18.364 -0.994 1.00 51.59 122 LYS A C 1
ATOM 1002 O O . LYS A 1 122 ? -14.348 17.766 -0.909 1.00 51.59 122 LYS A O 1
ATOM 1007 N N . VAL A 1 123 ? -12.171 18.004 -0.350 1.00 50.41 123 VAL A N 1
ATOM 1008 C CA . VAL A 1 123 ? -12.190 17.028 0.738 1.00 50.41 123 VAL A CA 1
ATOM 1009 C C . VAL A 1 123 ? -13.123 17.566 1.821 1.00 50.41 123 VAL A C 1
ATOM 1011 O O . VAL A 1 123 ? -12.925 18.675 2.320 1.00 50.41 123 VAL A O 1
ATOM 101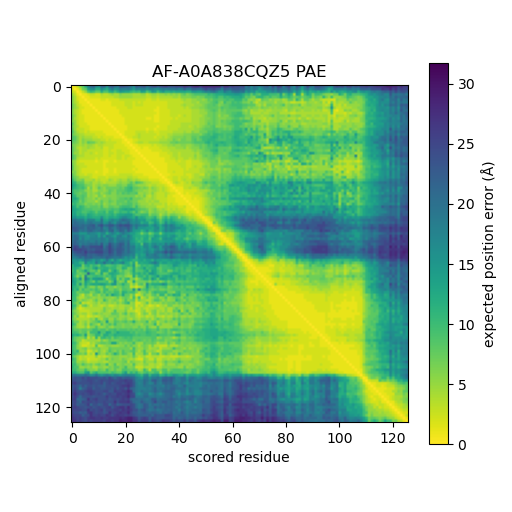4 N N . ILE A 1 124 ? -14.167 16.806 2.148 1.00 54.00 124 ILE A N 1
ATOM 1015 C CA . ILE A 1 124 ? -15.043 17.107 3.278 1.00 54.00 124 ILE A CA 1
ATOM 1016 C C . ILE A 1 124 ? -14.438 16.386 4.486 1.00 54.00 124 ILE A C 1
ATOM 1018 O O . ILE A 1 124 ? -14.428 15.154 4.487 1.00 54.00 124 ILE A O 1
ATOM 1022 N N . PRO A 1 125 ? -13.895 17.110 5.479 1.00 45.62 125 PRO A N 1
ATOM 1023 C CA . PRO A 1 125 ? -13.47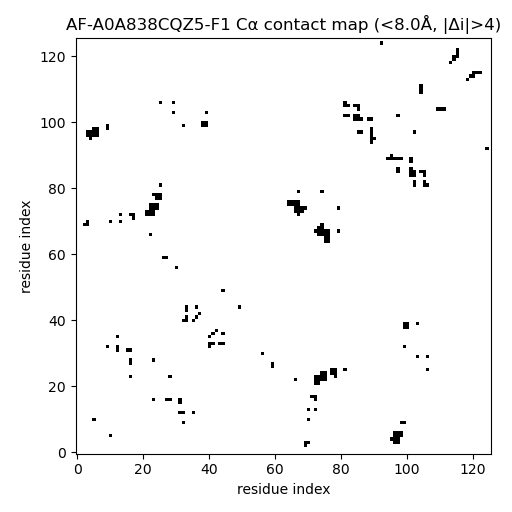5 16.481 6.720 1.00 45.62 125 PRO A CA 1
ATOM 1024 C C . PRO A 1 125 ? -14.722 15.982 7.460 1.00 45.62 125 PRO A C 1
ATOM 1026 O O . PRO A 1 125 ? -15.715 16.710 7.547 1.00 45.62 125 PRO A O 1
ATOM 1029 N N . LEU A 1 126 ? -14.672 14.733 7.927 1.00 41.72 126 LEU A N 1
ATOM 1030 C CA . LEU A 1 126 ? -15.702 14.139 8.781 1.00 41.72 126 LEU A CA 1
ATOM 1031 C C . LEU A 1 126 ? -15.565 14.640 10.221 1.00 41.72 126 LEU A C 1
ATOM 1033 O O . LEU A 1 126 ? -14.411 14.726 10.700 1.00 41.72 126 LEU A O 1
#

Foldseek 3Di:
DDAAAADPLLLVLQVVVVVPDQEDELLSSVVSLLVVCDDVSVVVVVVCVVPPPDPPSVPDDDDDADWDDHSNHTYHPNLVVLVVQLVVVCVVQVHPHRYPVSSVCSSVPHPPCVCCVVVVDDDDRD

Radius of gyration: 14.91 Å; Cα contacts (8 Å, |Δi|>4): 126; chains: 1; bounding box: 33×39×38 Å

Organism: NCBI:txid220753

Nearest PDB structures (foldseek):
  3fes-assembly2_B  TM=6.371E-01  e=6.802E-04  Clostridioides difficile 630
  5gkm-assembly1_A  TM=4.717E-01  e=1.824E-03  Arabidopsis thaliana
  8b3s-assembly1_Z  TM=5.193E-01  e=6.657E-03  Bacillus subtilis
  5hbn-assembly1_A  TM=4.913E-01  e=9.637E-03  Bacillus su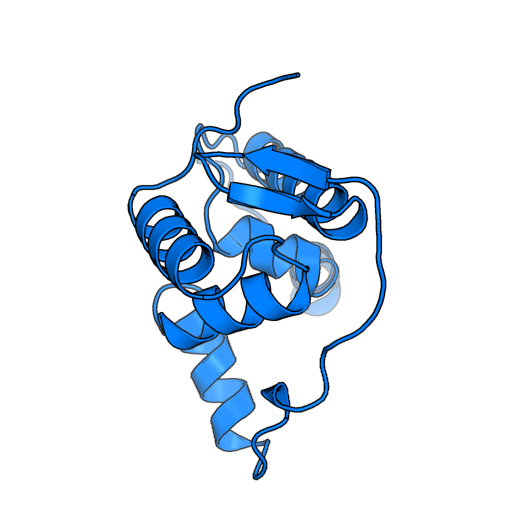btilis subsp. subtilis str. 168
  5gkm-assembly2_B  TM=4.647E-01  e=1.899E-02  Arabidopsis thaliana

Sequence (126 aa):
MNEFVLTDRMKVVMERLHRRTEVVTPMFLFHEIYQEGTGICAEVKWLIDGHVNTDWSKHLIDNEREVWRVEGVLIDSPTLAIFEEARSHMQRYGQLQVQEGHVISALLGEPIEFYEKTCKAKVIPL

Mean predicted aligned error: 10.58 Å

Secondary structure (DSSP, 8-state):
-PPP-B-HHHHHHHHHHHTT-SEE-HHHHHHHHHHH--THHHHHHHHHHTT--S-GGGG-------EEEETTEEEEHHHHHHHHHHHHHHHHTT-SSB-HHHHHHHHHS-HHHHHHHHS-------